Protein AF-A0A117E1W4-F1 (afdb_monomer_lite)

Radius of gyration: 36.47 Å; chains: 1; bounding box: 59×108×67 Å

InterPro domains:
  IPR001349 Cytochrome c oxidase, subunit VIa [PF02046] (25-67)
  IPR001349 Cytochrome c oxidase, subunit VIa [PF02046] (106-170)
  IPR018507 Cytochrome c oxidase, subunit VIa, conserved site [PS01329] (146-163)
  IPR036418 Cytochrome c oxidase, subunit VIa superfamily [G3DSA:4.10.95.10] (97-172)
  IPR036418 Cytochrome c oxidase, subunit VIa superfamily [SSF81411] (106-172)

Secondary structure (DSSP, 8-state):
--SHHHHHHHHHHHHHHTT--THHHHHHHHH---S--S-HHHHS-HHHHHHHHHHHHHHHHHHHHHHHHHHHHHHHHHTTTSTTT-SS---------TTSSSTTTTHHHHHHHHHHHHHHHHHHHHHHHHTSPPTTTS---TTSS--SS--SSTTSSS-TT--TTT----SSS--

Foldseek 3Di:
DPDPVVVVVVVVVVVVVVPDDCVVVVVVVVVPPPDPPDPPVRCPDPVNVVVVVVVVVVCVLVVVVVVVVVCCVVVVVVVVPPVPPPPPDDPDDDDDPPDPDDDPPVVVVVVVVVVVVVVVVVVVVVVVLVPDDQPVPDDDDQVPQDPPWFDPDDPSRADPPDDPSPDDDDPVPHD

Organism: Aspergillus niger (NCBI:txid5061)

Structure (mmCIF, N/CA/C/O backbone):
data_AF-A0A117E1W4-F1
#
_entry.id   AF-A0A117E1W4-F1
#
loop_
_atom_site.group_PDB
_atom_site.id
_atom_site.type_symbol
_atom_site.label_atom_id
_atom_site.label_alt_id
_atom_site.label_comp_id
_atom_site.label_asym_id
_atom_site.label_entity_id
_atom_site.label_seq_id
_atom_site.pdbx_PDB_ins_code
_atom_site.Cartn_x
_atom_site.Cartn_y
_atom_site.Cartn_z
_atom_site.occupancy
_atom_site.B_iso_or_equiv
_atom_site.auth_seq_id
_atom_site.auth_comp_id
_atom_site.auth_asym_id
_atom_site.auth_atom_id
_atom_site.pdbx_PDB_model_num
ATOM 1 N N . MET A 1 1 ? 32.384 -80.027 -19.047 1.00 54.53 1 MET A N 1
ATOM 2 C CA . MET A 1 1 ? 31.649 -79.083 -18.169 1.00 54.53 1 MET A CA 1
ATOM 3 C C . MET A 1 1 ? 31.829 -77.639 -18.659 1.00 54.53 1 MET A C 1
ATOM 5 O O . MET A 1 1 ? 32.665 -76.922 -18.131 1.00 54.53 1 MET A O 1
ATOM 9 N N . PHE A 1 2 ? 31.081 -77.203 -19.683 1.00 58.06 2 PHE A N 1
ATOM 10 C CA . PHE A 1 2 ? 31.192 -75.846 -20.260 1.00 58.06 2 PHE A CA 1
ATOM 11 C C . PHE A 1 2 ? 29.881 -75.049 -20.529 1.00 58.06 2 PHE A C 1
ATOM 13 O O . PHE A 1 2 ? 30.010 -73.880 -20.887 1.00 58.06 2 PHE A O 1
ATOM 20 N N . PRO A 1 3 ? 28.633 -75.535 -20.313 1.00 58.75 3 PRO A N 1
ATOM 21 C CA . PRO A 1 3 ? 27.447 -74.727 -20.649 1.00 58.75 3 PRO A CA 1
ATOM 22 C C . PRO A 1 3 ? 26.997 -73.734 -19.553 1.00 58.75 3 PRO A C 1
ATOM 24 O O . PRO A 1 3 ? 26.346 -72.739 -19.859 1.00 58.75 3 PRO A O 1
ATOM 27 N N . GLN A 1 4 ? 27.370 -73.929 -18.281 1.00 59.00 4 GLN A N 1
ATOM 28 C CA . GLN A 1 4 ? 26.869 -73.093 -17.170 1.00 59.00 4 GLN A CA 1
ATOM 29 C C . GLN A 1 4 ? 27.459 -71.673 -17.118 1.00 59.00 4 GLN A C 1
ATOM 31 O O . GLN A 1 4 ? 26.777 -70.727 -16.725 1.00 59.00 4 GLN A O 1
ATOM 36 N N . ARG A 1 5 ? 28.716 -71.487 -17.540 1.00 59.09 5 ARG A N 1
ATOM 37 C CA . ARG A 1 5 ? 29.399 -70.180 -17.462 1.00 59.09 5 ARG A CA 1
ATOM 38 C C . ARG A 1 5 ? 28.911 -69.179 -18.515 1.00 59.09 5 ARG A C 1
ATOM 40 O O . ARG A 1 5 ? 28.936 -67.976 -18.263 1.00 59.09 5 ARG A O 1
ATOM 47 N N . ASN A 1 6 ? 28.424 -69.662 -19.658 1.00 63.47 6 ASN A N 1
ATOM 48 C CA . ASN A 1 6 ? 27.876 -68.807 -20.715 1.00 63.47 6 ASN A CA 1
ATOM 49 C C . ASN A 1 6 ? 26.453 -68.338 -20.384 1.00 63.47 6 ASN A C 1
ATOM 51 O O . ASN A 1 6 ? 26.127 -67.175 -20.615 1.00 63.47 6 ASN A O 1
ATOM 55 N N . ALA A 1 7 ? 25.645 -69.198 -19.755 1.00 65.31 7 ALA A N 1
ATOM 56 C CA . ALA A 1 7 ? 24.294 -68.853 -19.318 1.00 65.31 7 ALA A CA 1
ATOM 57 C C . ALA A 1 7 ? 24.287 -67.757 -18.238 1.00 65.31 7 ALA A C 1
ATOM 59 O O . ALA A 1 7 ? 23.483 -66.832 -18.314 1.00 65.31 7 ALA A O 1
ATOM 60 N N . LEU A 1 8 ? 25.226 -67.801 -17.284 1.00 65.38 8 LEU A N 1
ATOM 61 C CA . LEU A 1 8 ? 25.330 -66.788 -16.226 1.00 65.38 8 LEU A CA 1
ATOM 62 C C . LEU A 1 8 ? 25.726 -65.404 -16.774 1.00 65.38 8 LEU A C 1
ATOM 64 O O . LEU A 1 8 ? 25.224 -64.379 -16.324 1.00 65.38 8 LEU A O 1
ATOM 68 N N . ARG A 1 9 ? 26.606 -65.359 -17.782 1.00 62.41 9 ARG A N 1
ATOM 69 C CA . ARG A 1 9 ? 27.003 -64.102 -18.441 1.00 62.41 9 ARG A CA 1
ATOM 70 C C . ARG A 1 9 ? 25.880 -63.527 -19.306 1.00 62.41 9 ARG A C 1
ATOM 72 O O . ARG A 1 9 ? 25.745 -62.308 -19.394 1.00 62.41 9 ARG A O 1
ATOM 79 N N . LEU A 1 10 ? 25.066 -64.388 -19.918 1.00 67.94 10 LEU A N 1
ATOM 80 C CA . LEU A 1 10 ? 23.885 -63.975 -20.676 1.00 67.94 10 LEU A CA 1
ATOM 81 C C . LEU A 1 10 ? 22.777 -63.457 -19.745 1.00 67.94 10 LEU A C 1
ATOM 83 O O . LEU A 1 10 ? 22.197 -62.408 -20.018 1.00 67.94 10 LEU A O 1
ATOM 87 N N . SER A 1 11 ? 22.541 -64.122 -18.609 1.00 62.66 11 SER A N 1
ATOM 88 C CA . SER A 1 11 ? 21.542 -63.692 -17.624 1.00 62.66 11 SER A CA 1
ATOM 89 C C . SER A 1 11 ? 21.943 -62.404 -16.902 1.00 62.66 11 SER A C 1
ATOM 91 O O . SER A 1 11 ? 21.090 -61.550 -16.674 1.00 62.66 11 SER A O 1
ATOM 93 N N . GLN A 1 12 ? 23.234 -62.195 -16.623 1.00 63.44 12 GLN A N 1
ATOM 94 C CA . GLN A 1 12 ? 23.739 -60.932 -16.071 1.00 63.44 12 GLN A CA 1
ATOM 95 C C . GLN A 1 12 ? 23.547 -59.752 -17.039 1.00 63.44 12 GLN A C 1
ATOM 97 O O . GLN A 1 12 ? 23.146 -58.673 -16.605 1.00 63.44 12 GLN A O 1
ATOM 102 N N . ARG A 1 13 ? 23.753 -59.956 -18.349 1.00 59.62 13 ARG A N 1
ATOM 103 C CA . ARG A 1 13 ? 23.505 -58.925 -19.376 1.00 59.62 13 ARG A CA 1
ATOM 104 C C . ARG A 1 13 ? 22.014 -58.631 -19.562 1.00 59.62 13 ARG A C 1
ATOM 106 O O . ARG A 1 13 ? 21.637 -57.464 -19.636 1.00 59.62 13 ARG A O 1
ATOM 113 N N . ALA A 1 14 ? 21.165 -59.660 -19.555 1.00 62.44 14 ALA A N 1
ATOM 114 C CA . ALA A 1 14 ? 19.712 -59.492 -19.606 1.00 62.44 14 ALA A CA 1
ATOM 115 C C . ALA A 1 14 ? 19.170 -58.768 -18.355 1.00 62.44 14 ALA A C 1
ATOM 117 O O . ALA A 1 14 ? 18.331 -57.875 -18.455 1.00 62.44 14 ALA A O 1
ATOM 118 N N . ALA A 1 15 ? 19.711 -59.072 -17.171 1.00 59.22 15 ALA A N 1
ATOM 119 C CA . ALA A 1 15 ? 19.335 -58.413 -15.920 1.00 59.22 15 ALA A CA 1
ATOM 120 C C . ALA A 1 15 ? 19.830 -56.955 -15.818 1.00 59.22 15 ALA A C 1
ATOM 122 O O . ALA A 1 15 ? 19.200 -56.144 -15.136 1.00 59.22 15 ALA A O 1
ATOM 123 N N . GLN A 1 16 ? 20.930 -56.597 -16.490 1.00 58.56 16 GLN A N 1
ATOM 124 C CA . GLN A 1 16 ? 21.389 -55.205 -16.603 1.00 58.56 16 GLN A CA 1
ATOM 125 C C . GLN A 1 16 ? 20.496 -54.364 -17.525 1.00 58.56 16 GLN A C 1
ATOM 127 O O . GLN A 1 16 ? 20.285 -53.188 -17.236 1.00 58.56 16 GLN A O 1
ATOM 132 N N . GLN A 1 17 ? 19.914 -54.954 -18.575 1.00 56.16 17 GLN A N 1
ATOM 133 C CA . GLN A 1 17 ? 18.973 -54.250 -19.457 1.00 56.16 17 GLN A CA 1
ATOM 134 C C . GLN A 1 17 ? 17.648 -53.906 -18.758 1.00 56.16 17 GLN A C 1
ATOM 136 O O . GLN A 1 17 ? 17.084 -52.849 -19.018 1.00 56.16 17 GLN A O 1
ATOM 141 N N . LEU A 1 18 ? 17.194 -54.729 -17.808 1.00 56.72 18 LEU A N 1
ATOM 142 C CA . LEU A 1 18 ? 15.959 -54.484 -17.048 1.00 56.72 18 LEU A CA 1
ATOM 143 C C . LEU A 1 18 ? 16.118 -53.474 -15.896 1.00 56.72 18 LEU A C 1
ATOM 145 O O . LEU A 1 18 ? 15.122 -52.992 -15.364 1.00 56.72 18 LEU A O 1
ATOM 149 N N . ARG A 1 19 ? 17.354 -53.128 -15.503 1.00 52.94 19 ARG A N 1
ATOM 150 C CA . ARG A 1 19 ? 17.638 -52.144 -14.436 1.00 52.94 19 ARG A CA 1
ATOM 151 C C . ARG A 1 19 ? 17.924 -50.728 -14.939 1.00 52.94 19 ARG A C 1
ATOM 153 O O . ARG A 1 19 ? 18.057 -49.813 -14.127 1.00 52.94 19 ARG A O 1
ATOM 160 N N . ALA A 1 20 ? 18.001 -50.515 -16.249 1.00 52.03 20 ALA A N 1
ATOM 161 C CA . ALA A 1 20 ? 18.178 -49.186 -16.815 1.00 52.03 20 ALA A CA 1
ATOM 162 C C . ALA A 1 20 ? 16.809 -48.532 -17.047 1.00 52.03 20 ALA A C 1
ATOM 164 O O . ALA A 1 20 ? 16.216 -48.668 -18.112 1.00 52.03 20 ALA A O 1
ATOM 165 N N . ALA A 1 21 ? 16.302 -47.808 -16.047 1.00 52.97 21 ALA A N 1
ATOM 166 C CA . ALA A 1 21 ? 15.160 -46.921 -16.234 1.00 52.97 21 ALA A CA 1
ATOM 167 C C . ALA A 1 21 ? 15.461 -45.937 -17.389 1.00 52.97 21 ALA A C 1
ATOM 169 O O . ALA A 1 21 ? 16.368 -45.107 -17.253 1.00 52.97 21 ALA A O 1
ATOM 170 N N . PRO A 1 22 ? 14.714 -45.959 -18.512 1.00 57.81 22 PRO A N 1
ATOM 171 C CA . PRO A 1 22 ? 14.969 -45.055 -19.638 1.00 57.81 22 PRO A CA 1
ATOM 172 C C . PRO A 1 22 ? 14.658 -43.586 -19.295 1.00 57.81 22 PRO A C 1
ATOM 174 O O . PRO A 1 22 ? 14.979 -42.678 -20.057 1.00 57.81 22 PRO A O 1
ATOM 177 N N . VAL A 1 23 ? 14.068 -43.332 -18.124 1.00 55.19 23 VAL A N 1
ATOM 178 C CA . VAL A 1 23 ? 13.611 -42.013 -17.668 1.00 55.19 23 VAL A CA 1
ATOM 179 C C . VAL A 1 23 ? 14.770 -41.082 -17.289 1.00 55.19 23 VAL A C 1
ATOM 181 O O . VAL A 1 23 ? 14.652 -39.865 -17.415 1.00 55.19 23 VAL A O 1
ATOM 184 N N . ARG A 1 24 ? 15.933 -41.616 -16.887 1.00 50.44 24 ARG A N 1
ATOM 185 C CA . ARG A 1 24 ? 17.081 -40.763 -16.528 1.00 50.44 24 ARG A CA 1
ATOM 186 C C . ARG A 1 24 ? 17.806 -40.201 -17.753 1.00 50.44 24 ARG A C 1
ATOM 188 O O . ARG A 1 24 ? 18.360 -39.111 -17.675 1.00 50.44 24 ARG A O 1
ATOM 195 N N . SER A 1 25 ? 17.776 -40.895 -18.894 1.00 55.47 25 SER A N 1
ATOM 196 C CA . SER A 1 25 ? 18.485 -40.448 -20.103 1.00 55.47 25 SER A CA 1
ATOM 197 C C . SER A 1 25 ? 17.748 -39.329 -20.848 1.00 55.47 25 SER A C 1
ATOM 199 O O . SER A 1 25 ? 18.387 -38.457 -21.438 1.00 55.47 25 SER A O 1
ATOM 201 N N . THR A 1 26 ? 16.413 -39.304 -20.788 1.00 56.59 26 THR A N 1
ATOM 202 C CA . THR A 1 26 ? 15.587 -38.281 -21.445 1.00 56.59 26 THR A CA 1
ATOM 203 C C . THR A 1 26 ? 15.615 -36.944 -20.710 1.00 56.59 26 THR A C 1
ATOM 205 O O . THR A 1 26 ? 15.640 -35.906 -21.367 1.00 56.59 26 THR A O 1
ATOM 208 N N . VAL A 1 27 ? 15.674 -36.940 -19.374 1.00 58.94 27 VAL A N 1
ATOM 209 C CA . VAL A 1 27 ? 15.782 -35.704 -18.574 1.00 58.94 27 VAL A CA 1
ATOM 210 C C . VAL A 1 27 ? 17.206 -35.139 -18.605 1.00 58.94 27 VAL A C 1
ATOM 212 O O . VAL A 1 27 ? 17.372 -33.943 -18.836 1.00 58.94 27 VAL A O 1
ATOM 215 N N . GLN A 1 28 ? 18.239 -35.988 -18.507 1.00 55.00 28 GLN A N 1
ATOM 216 C CA . GLN A 1 28 ? 19.642 -35.557 -18.620 1.00 55.00 28 GLN A CA 1
ATOM 217 C C . GLN A 1 28 ? 19.937 -34.900 -19.983 1.00 55.00 28 GLN A C 1
ATOM 219 O O . GLN A 1 28 ? 20.752 -33.987 -20.064 1.00 55.00 28 GLN A O 1
ATOM 224 N N . ARG A 1 29 ? 19.255 -35.325 -21.060 1.00 55.53 29 ARG A N 1
ATOM 225 C CA . ARG A 1 29 ? 19.410 -34.741 -22.404 1.00 55.53 29 ARG A CA 1
ATOM 226 C C . ARG A 1 29 ? 18.725 -33.377 -22.561 1.00 55.53 29 ARG A C 1
ATOM 228 O O . ARG A 1 29 ? 19.191 -32.578 -23.362 1.00 55.53 29 ARG A O 1
ATOM 235 N N . ARG A 1 30 ? 17.654 -33.090 -21.807 1.00 54.56 30 ARG A N 1
ATOM 236 C CA . ARG A 1 30 ? 16.951 -31.789 -21.867 1.00 54.56 30 ARG A CA 1
ATOM 237 C C . ARG A 1 30 ? 17.679 -30.675 -21.122 1.00 54.56 30 ARG A C 1
ATOM 239 O O . ARG A 1 30 ? 17.526 -29.520 -21.487 1.00 54.56 30 ARG A O 1
ATOM 246 N N . LEU A 1 31 ? 18.444 -31.021 -20.089 1.00 56.28 31 LEU A N 1
ATOM 247 C CA . LEU A 1 31 ? 19.115 -30.043 -19.228 1.00 56.28 31 LEU A CA 1
ATOM 248 C C . LEU A 1 31 ? 20.574 -29.774 -19.624 1.00 56.28 31 LEU A C 1
ATOM 250 O O . LEU A 1 31 ? 21.199 -28.893 -19.051 1.00 56.28 31 LEU A O 1
ATOM 254 N N . ASN A 1 32 ? 21.112 -30.507 -20.605 1.00 52.69 32 ASN A N 1
ATOM 255 C CA . ASN A 1 32 ? 22.506 -30.404 -21.043 1.00 52.69 32 ASN A CA 1
ATOM 256 C C . ASN A 1 32 ? 22.628 -29.741 -22.429 1.00 52.69 32 ASN A C 1
ATOM 258 O O . ASN A 1 32 ? 23.381 -30.197 -23.288 1.00 52.69 32 ASN A O 1
ATOM 262 N N . SER A 1 33 ? 21.829 -28.699 -22.682 1.00 53.44 33 SER A N 1
ATOM 263 C CA . SER A 1 33 ? 21.918 -27.869 -23.890 1.00 53.44 33 SER A CA 1
ATOM 264 C C . SER A 1 33 ? 22.670 -26.573 -23.591 1.00 53.44 33 SER A C 1
ATOM 266 O O . SER A 1 33 ? 22.136 -25.473 -23.716 1.00 53.44 33 SER A O 1
ATOM 268 N N . SER A 1 34 ? 23.911 -26.713 -23.152 1.00 58.34 34 SER A N 1
ATOM 269 C CA . SER A 1 34 ? 24.852 -25.608 -22.990 1.00 58.34 34 SER A CA 1
ATOM 270 C C . SER A 1 34 ? 26.218 -26.080 -23.464 1.00 58.34 34 SER A C 1
ATOM 272 O O . SER A 1 34 ? 27.110 -26.307 -22.662 1.00 58.34 34 SER A O 1
ATOM 274 N N . ASP A 1 35 ? 26.314 -26.360 -24.761 1.00 50.56 35 ASP A N 1
ATOM 275 C CA . ASP A 1 35 ? 27.492 -26.053 -25.571 1.00 50.56 35 ASP A CA 1
ATOM 276 C C . ASP A 1 35 ? 27.222 -26.466 -27.018 1.00 50.56 35 ASP A C 1
ATOM 278 O O . ASP A 1 35 ? 26.790 -27.583 -27.323 1.00 50.56 35 ASP A O 1
ATOM 282 N N . SER A 1 36 ? 27.445 -25.526 -27.921 1.00 58.84 36 SER A N 1
ATOM 283 C CA . SER A 1 36 ? 27.294 -25.646 -29.363 1.00 58.84 36 SER A CA 1
ATOM 284 C C . SER A 1 36 ? 28.284 -26.663 -29.942 1.00 58.84 36 SER A C 1
ATOM 286 O O . SER A 1 36 ? 29.322 -26.317 -30.489 1.00 58.84 36 SER A O 1
ATOM 288 N N . LYS A 1 37 ? 27.922 -27.949 -29.912 1.00 57.47 37 LYS A N 1
ATOM 289 C CA . LYS A 1 37 ? 28.480 -28.969 -30.823 1.00 57.47 37 LYS A CA 1
ATOM 290 C C . LYS A 1 37 ? 27.711 -29.061 -32.144 1.00 57.47 37 LYS A C 1
ATOM 292 O O . LYS A 1 37 ? 27.738 -30.093 -32.811 1.00 57.47 37 LYS A O 1
ATOM 297 N N . LEU A 1 38 ? 26.977 -28.011 -32.502 1.00 63.59 38 LEU A N 1
ATOM 298 C CA . LEU A 1 38 ? 26.332 -27.933 -33.803 1.00 63.59 38 LEU A CA 1
ATOM 299 C C . LEU A 1 38 ? 27.370 -27.440 -34.822 1.00 63.59 38 LEU A C 1
ATOM 301 O O . LEU A 1 38 ? 28.101 -26.498 -34.518 1.00 63.59 38 LEU A O 1
ATOM 305 N N . PRO A 1 39 ? 27.473 -28.073 -36.003 1.00 69.88 39 PRO A N 1
ATOM 306 C CA . PRO A 1 39 ? 28.334 -27.594 -37.083 1.00 69.88 39 PRO A CA 1
ATOM 307 C C . PRO A 1 39 ? 28.082 -26.107 -37.379 1.00 69.88 39 PRO A C 1
ATOM 309 O O . PRO A 1 39 ? 26.950 -25.653 -37.227 1.00 69.88 39 PRO A O 1
ATOM 312 N N . SER A 1 40 ? 29.088 -25.357 -37.842 1.00 62.72 40 SER A N 1
ATOM 313 C CA . SER A 1 40 ? 28.973 -23.903 -38.090 1.00 62.72 40 SER A CA 1
ATOM 314 C C . SER A 1 40 ? 27.763 -23.527 -38.954 1.00 62.72 40 SER A C 1
ATOM 316 O O . SER A 1 40 ? 27.046 -22.586 -38.643 1.00 62.72 40 SER A O 1
ATOM 318 N N . TRP A 1 41 ? 27.444 -24.337 -39.964 1.00 64.69 41 TRP A N 1
ATOM 319 C CA . TRP A 1 41 ? 26.271 -24.141 -40.822 1.00 64.69 41 TRP A CA 1
ATOM 320 C C . TRP A 1 41 ? 24.922 -24.323 -40.102 1.00 64.69 41 TRP A C 1
ATOM 322 O O . TRP A 1 41 ? 23.916 -23.791 -40.552 1.00 64.69 41 TRP A O 1
ATOM 332 N N . ALA A 1 42 ? 24.881 -25.074 -38.997 1.00 64.38 42 ALA A N 1
ATOM 333 C CA . ALA A 1 42 ? 23.691 -25.278 -38.171 1.00 64.38 42 ALA A CA 1
ATOM 334 C C . ALA A 1 42 ? 23.596 -24.256 -37.019 1.00 64.38 42 ALA A C 1
ATOM 336 O O . ALA A 1 42 ? 22.505 -24.001 -36.500 1.00 64.38 42 ALA A O 1
ATOM 337 N N . ALA A 1 43 ? 24.728 -23.667 -36.627 1.00 63.09 43 ALA A N 1
ATOM 338 C CA . ALA A 1 43 ? 24.794 -22.535 -35.710 1.00 63.09 43 ALA A CA 1
ATOM 339 C C . ALA A 1 43 ? 24.425 -21.213 -36.415 1.00 63.09 43 ALA A C 1
ATOM 341 O O . ALA A 1 43 ? 23.668 -20.424 -35.854 1.00 63.09 43 ALA A O 1
ATOM 342 N N . ASP A 1 44 ? 24.820 -21.033 -37.678 1.00 66.12 44 ASP A N 1
ATOM 343 C CA . ASP A 1 44 ? 24.656 -19.783 -38.435 1.00 66.12 44 ASP A CA 1
ATOM 344 C C . ASP A 1 44 ? 23.389 -19.749 -39.310 1.00 66.12 44 ASP A C 1
ATOM 346 O O . ASP A 1 44 ? 23.412 -19.335 -40.470 1.00 66.12 44 ASP A O 1
ATOM 350 N N . ASN A 1 45 ? 22.256 -20.160 -38.738 1.00 81.00 45 ASN A N 1
ATOM 351 C CA . ASN A 1 45 ? 20.947 -20.138 -39.397 1.00 81.00 45 ASN A CA 1
ATOM 352 C C . ASN A 1 45 ? 20.227 -18.788 -39.236 1.00 81.00 45 ASN A C 1
ATOM 354 O O . ASN A 1 45 ? 20.440 -18.072 -38.257 1.00 81.00 45 ASN A O 1
ATOM 358 N N . ALA A 1 46 ? 19.302 -18.477 -40.154 1.00 84.19 46 ALA A N 1
ATOM 359 C CA . ALA A 1 46 ? 18.507 -17.241 -40.133 1.00 84.19 46 ALA A CA 1
ATOM 360 C C . ALA A 1 46 ? 17.840 -16.973 -38.768 1.00 84.19 46 ALA A C 1
ATOM 362 O O . ALA A 1 46 ? 17.944 -15.873 -38.237 1.00 84.19 46 ALA A O 1
ATOM 363 N N . PHE A 1 47 ? 17.278 -18.009 -38.138 1.00 85.00 47 PHE A N 1
ATOM 364 C CA . PHE A 1 47 ? 16.664 -17.913 -36.810 1.00 85.00 47 PHE A CA 1
ATOM 365 C C . PHE A 1 47 ? 17.638 -17.468 -35.704 1.00 85.00 47 PHE A C 1
ATOM 367 O O . PHE A 1 47 ? 17.278 -16.676 -34.833 1.00 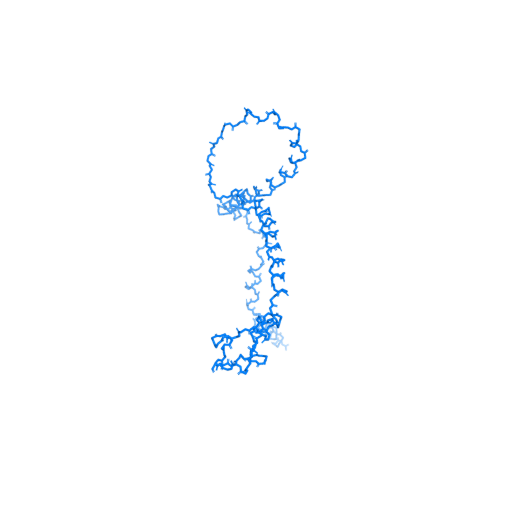85.00 47 PHE A O 1
ATOM 374 N N . ASN A 1 48 ? 18.882 -17.959 -35.723 1.00 80.88 48 ASN A N 1
ATOM 375 C CA . ASN A 1 48 ? 19.876 -17.593 -34.712 1.00 80.88 48 ASN A CA 1
ATOM 376 C C . ASN A 1 48 ? 20.364 -16.153 -34.916 1.00 80.88 48 ASN A C 1
ATOM 378 O O . ASN A 1 48 ? 20.505 -15.424 -33.938 1.00 80.88 48 ASN A O 1
ATOM 382 N N . ARG A 1 49 ? 20.490 -15.708 -36.173 1.00 83.69 49 ARG A N 1
ATOM 383 C CA . ARG A 1 49 ? 20.806 -14.311 -36.515 1.00 83.69 49 ARG A CA 1
ATOM 384 C C . ARG A 1 49 ? 19.696 -13.350 -36.100 1.00 83.69 49 ARG A C 1
ATOM 386 O O . ARG A 1 49 ? 19.976 -12.297 -35.538 1.00 83.69 49 ARG A O 1
ATOM 393 N N . GLU A 1 50 ? 18.436 -13.724 -36.308 1.00 84.75 50 GLU A N 1
ATOM 394 C CA . GLU A 1 50 ? 17.288 -12.951 -35.823 1.00 84.75 50 GLU A CA 1
ATOM 395 C C . GLU A 1 50 ? 17.272 -12.871 -34.296 1.00 84.75 50 GLU A C 1
ATOM 397 O O . GLU A 1 50 ? 17.036 -11.806 -33.734 1.00 84.75 50 GLU A O 1
ATOM 402 N N . ARG A 1 51 ? 17.585 -13.967 -33.595 1.00 87.25 51 ARG A N 1
ATOM 403 C CA . ARG A 1 51 ? 17.687 -13.968 -32.130 1.00 87.25 51 ARG A CA 1
ATOM 404 C C . ARG A 1 51 ? 18.808 -13.077 -31.617 1.00 87.25 51 ARG A C 1
ATOM 406 O O . ARG A 1 51 ? 18.612 -12.397 -30.614 1.00 87.25 51 ARG A O 1
ATOM 413 N N . GL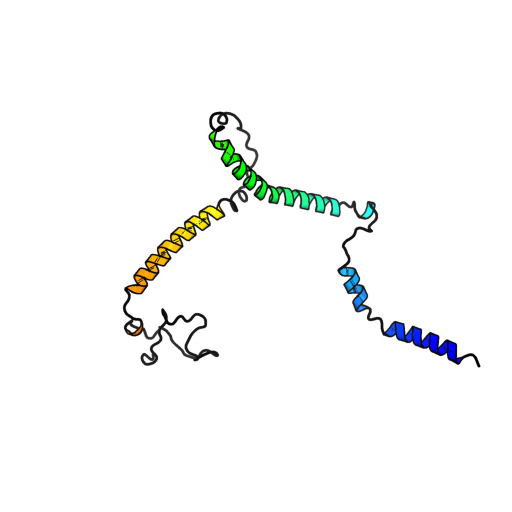U A 1 52 ? 19.964 -13.078 -32.266 1.00 80.69 52 GLU A N 1
ATOM 414 C CA . GLU A 1 52 ? 21.058 -12.160 -31.943 1.00 80.69 52 GLU A CA 1
ATOM 415 C C . GLU A 1 52 ? 20.663 -10.713 -32.229 1.00 80.69 52 GLU A C 1
ATOM 417 O O . GLU A 1 52 ? 20.838 -9.866 -31.359 1.00 80.69 52 GLU A O 1
ATOM 422 N N . ALA A 1 53 ? 20.022 -10.433 -33.365 1.00 84.19 53 ALA A N 1
ATOM 423 C CA . ALA A 1 53 ? 19.501 -9.106 -33.682 1.00 84.19 53 ALA A CA 1
ATOM 424 C C . ALA A 1 53 ? 18.450 -8.635 -32.662 1.00 84.19 53 ALA A C 1
ATOM 426 O O . ALA A 1 53 ? 18.508 -7.494 -32.216 1.00 84.19 53 ALA A O 1
ATOM 427 N N . VAL A 1 54 ? 17.542 -9.509 -32.214 1.00 84.12 54 VAL A N 1
ATOM 428 C CA . VAL A 1 54 ? 16.562 -9.210 -31.156 1.00 84.12 54 VAL A CA 1
ATOM 429 C C . VAL A 1 54 ? 17.249 -8.990 -29.813 1.00 84.12 54 VAL A C 1
ATOM 431 O O . VAL A 1 54 ? 16.856 -8.088 -29.083 1.00 84.12 54 VAL A O 1
ATOM 434 N N . LYS A 1 55 ? 18.294 -9.754 -29.478 1.00 83.62 55 LYS A N 1
ATOM 435 C CA . LYS A 1 55 ? 19.088 -9.528 -28.261 1.00 83.62 55 LYS A CA 1
ATOM 436 C C . LYS A 1 55 ? 19.845 -8.204 -28.316 1.00 83.62 55 LYS A C 1
ATOM 438 O O . LYS A 1 55 ? 19.837 -7.484 -27.327 1.00 83.62 55 LYS A O 1
ATOM 443 N N . HIS A 1 56 ? 20.455 -7.862 -29.449 1.00 76.75 56 HIS A N 1
ATOM 444 C CA . HIS A 1 56 ? 21.131 -6.582 -29.652 1.00 76.75 56 HIS A CA 1
ATOM 445 C C . HIS A 1 56 ? 20.145 -5.414 -29.637 1.00 76.75 56 HIS A C 1
ATOM 447 O O . HIS A 1 56 ? 20.421 -4.400 -29.005 1.00 76.75 56 HIS A O 1
ATOM 453 N N . HIS A 1 57 ? 18.974 -5.568 -30.257 1.00 79.94 57 HIS A N 1
ATOM 454 C CA . HIS A 1 57 ? 17.907 -4.574 -30.213 1.00 79.94 57 HIS A CA 1
ATOM 455 C C . HIS A 1 57 ? 17.379 -4.402 -28.787 1.00 79.94 57 HIS A C 1
ATOM 457 O O . HIS A 1 57 ? 17.341 -3.284 -28.294 1.00 79.94 57 HIS A O 1
ATOM 463 N N . ALA A 1 58 ? 17.082 -5.496 -28.080 1.00 78.81 58 ALA A N 1
ATOM 464 C CA . ALA A 1 58 ? 16.650 -5.465 -26.686 1.00 78.81 58 ALA A CA 1
ATOM 465 C C . ALA A 1 58 ? 17.709 -4.837 -25.774 1.00 78.81 58 ALA A C 1
ATOM 467 O O . ALA A 1 58 ? 17.355 -4.024 -24.929 1.00 78.81 58 ALA A O 1
ATOM 468 N N . ALA A 1 59 ? 18.992 -5.152 -25.977 1.00 72.62 59 ALA A N 1
ATOM 469 C CA . ALA A 1 59 ? 20.104 -4.551 -25.247 1.00 72.62 59 ALA A CA 1
ATOM 470 C C . ALA A 1 59 ? 20.281 -3.061 -25.570 1.00 72.62 59 ALA A C 1
ATOM 472 O O . ALA A 1 59 ? 20.601 -2.299 -24.669 1.00 72.62 59 ALA A O 1
ATOM 473 N N . ALA A 1 60 ? 20.033 -2.618 -26.805 1.00 69.88 60 ALA A N 1
ATOM 474 C CA . ALA A 1 60 ? 20.030 -1.199 -27.164 1.00 69.88 60 ALA A CA 1
ATOM 475 C C . ALA A 1 60 ? 18.822 -0.461 -26.556 1.00 69.88 60 ALA A C 1
ATOM 477 O O . ALA A 1 60 ? 18.972 0.635 -26.018 1.00 69.88 60 ALA A O 1
ATOM 478 N N . THR A 1 61 ? 17.637 -1.082 -26.557 1.00 65.44 61 THR A N 1
ATOM 479 C CA . THR A 1 61 ? 16.425 -0.550 -25.914 1.00 65.44 61 THR A CA 1
ATOM 480 C C . THR A 1 61 ? 16.572 -0.495 -24.390 1.00 65.44 61 THR A C 1
ATOM 482 O O . THR A 1 61 ? 16.138 0.471 -23.766 1.00 65.44 61 THR A O 1
ATOM 485 N N . SER A 1 62 ? 17.204 -1.499 -23.774 1.00 63.59 62 SER A N 1
ATOM 486 C CA . SER A 1 62 ? 17.431 -1.551 -22.326 1.00 63.59 62 SER A CA 1
ATOM 487 C C . SER A 1 62 ? 18.673 -0.777 -21.879 1.00 63.59 62 SER A C 1
ATOM 489 O O . SER A 1 62 ? 18.699 -0.268 -20.767 1.00 63.59 62 SER A O 1
ATOM 491 N N . GLY A 1 63 ? 19.711 -0.682 -22.710 1.00 57.12 63 GLY A N 1
ATOM 492 C CA . GLY A 1 63 ? 20.977 0.006 -22.422 1.00 57.12 63 GLY A CA 1
ATOM 493 C C . GLY A 1 63 ? 20.819 1.522 -22.385 1.00 57.12 63 GLY A C 1
ATOM 494 O O . GLY A 1 63 ? 21.383 2.175 -21.508 1.00 57.12 63 GLY A O 1
ATOM 495 N N . ALA A 1 64 ? 19.906 2.059 -23.202 1.00 57.31 64 ALA A N 1
ATOM 496 C CA . ALA A 1 64 ? 19.458 3.447 -23.115 1.00 57.31 64 ALA A CA 1
ATOM 497 C C . ALA A 1 64 ? 19.001 3.854 -21.694 1.00 57.31 64 ALA A C 1
ATOM 499 O O . ALA A 1 64 ? 19.094 5.024 -21.337 1.00 57.31 64 ALA A O 1
ATOM 500 N N . TYR A 1 65 ? 18.568 2.912 -20.841 1.00 51.12 65 TYR A N 1
ATOM 501 C CA . TYR A 1 65 ? 18.203 3.206 -19.448 1.00 51.12 65 TYR A CA 1
ATOM 502 C C . TYR A 1 65 ? 19.398 3.433 -18.512 1.00 51.12 65 TYR A C 1
ATOM 504 O O . TYR A 1 65 ? 19.284 4.229 -17.579 1.00 51.12 65 TYR A O 1
ATOM 512 N N . LEU A 1 66 ? 20.514 2.723 -18.702 1.00 53.16 66 LEU A N 1
ATOM 513 C CA . LEU A 1 66 ? 21.678 2.796 -17.809 1.00 53.16 66 LEU A CA 1
ATOM 514 C C . LEU A 1 66 ? 22.715 3.808 -18.308 1.00 53.16 66 LEU A C 1
ATOM 516 O O . LEU A 1 66 ? 23.277 4.545 -17.496 1.00 53.16 66 LEU A O 1
ATOM 520 N N . ASP A 1 67 ? 22.891 3.921 -19.625 1.00 56.72 67 ASP A N 1
ATOM 521 C CA . ASP A 1 67 ? 23.842 4.859 -20.230 1.00 56.72 67 ASP A CA 1
ATOM 522 C C . ASP A 1 67 ? 23.404 6.315 -20.038 1.00 56.72 67 ASP A C 1
ATOM 524 O O . ASP A 1 67 ? 24.230 7.188 -19.755 1.00 56.72 67 ASP A O 1
ATOM 528 N N . GLN A 1 68 ? 22.093 6.588 -20.079 1.00 53.69 68 GLN A N 1
ATOM 529 C CA . GLN A 1 68 ? 21.571 7.907 -19.726 1.00 53.69 68 GLN A CA 1
ATOM 530 C C . GLN A 1 68 ? 21.817 8.197 -18.233 1.00 53.69 68 GLN A C 1
ATOM 532 O O . GLN A 1 68 ? 22.271 9.283 -17.888 1.00 53.69 68 GLN A O 1
ATOM 537 N N . LEU A 1 69 ? 21.607 7.226 -17.336 1.00 49.59 69 LEU A N 1
ATOM 538 C CA . LEU A 1 69 ? 21.785 7.411 -15.889 1.00 49.59 69 LEU A CA 1
ATOM 539 C C . LEU A 1 69 ? 23.248 7.727 -15.525 1.00 49.59 69 LEU A C 1
ATOM 541 O O . LEU A 1 69 ? 23.498 8.658 -14.760 1.00 49.59 69 LEU A O 1
ATOM 545 N N . MET A 1 70 ? 24.212 7.035 -16.141 1.00 53.59 70 MET A N 1
ATOM 546 C CA . MET A 1 70 ? 25.641 7.330 -15.973 1.00 53.59 70 MET A CA 1
ATOM 547 C C . MET A 1 70 ? 26.032 8.658 -16.628 1.00 53.59 70 MET A C 1
ATOM 549 O O . MET A 1 70 ? 26.762 9.450 -16.032 1.00 53.59 70 MET A O 1
ATOM 553 N N . SER A 1 71 ? 25.499 8.970 -17.815 1.00 56.19 71 SER A N 1
ATOM 554 C CA . SER A 1 71 ? 25.785 10.239 -18.482 1.00 56.19 71 SER A CA 1
ATOM 555 C C . SER A 1 71 ? 25.332 11.447 -17.661 1.00 56.19 71 SER A C 1
ATOM 557 O O . SER A 1 71 ? 26.036 12.448 -17.697 1.00 56.19 71 SER A O 1
ATOM 559 N N . TRP A 1 72 ? 24.204 11.401 -16.952 1.00 49.47 72 TRP A N 1
ATOM 560 C CA . TRP A 1 72 ? 23.753 12.515 -16.105 1.00 49.47 72 TRP A CA 1
ATOM 561 C C . TRP A 1 72 ? 24.541 12.615 -14.795 1.00 49.47 72 TRP A C 1
ATOM 563 O O . TRP A 1 72 ? 24.813 13.725 -14.344 1.00 49.47 72 TRP A O 1
ATOM 573 N N . PHE A 1 73 ? 24.985 11.489 -14.231 1.00 54.34 73 PHE A N 1
ATOM 574 C CA . PHE A 1 73 ? 25.829 11.480 -13.033 1.00 54.34 73 PHE A CA 1
ATOM 575 C C . PHE A 1 73 ? 27.225 12.071 -13.308 1.00 54.34 73 PHE A C 1
ATOM 577 O O 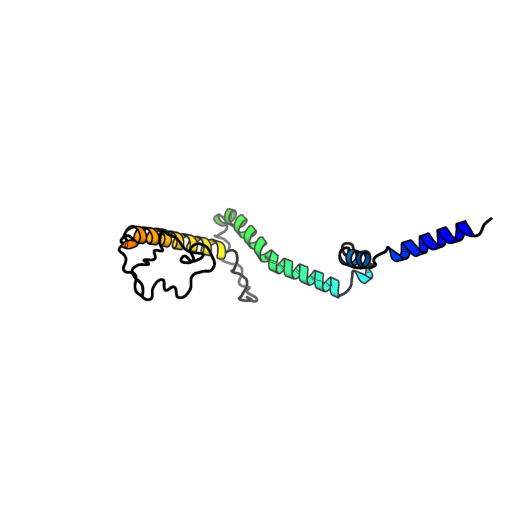. PHE A 1 73 ? 27.713 12.890 -12.535 1.00 54.34 73 PHE A O 1
ATOM 584 N N . PHE A 1 74 ? 27.834 11.746 -14.456 1.00 51.78 74 PHE A N 1
ATOM 585 C CA . PHE A 1 74 ? 29.117 12.327 -14.875 1.00 51.78 74 PHE A CA 1
ATOM 586 C C . PHE A 1 74 ? 28.980 13.739 -15.470 1.00 51.78 74 PHE A C 1
ATOM 588 O O . PHE A 1 74 ? 29.838 14.588 -15.232 1.00 51.78 74 PHE A O 1
ATOM 595 N N . LYS A 1 75 ? 27.888 14.048 -16.189 1.00 48.25 75 LYS A N 1
ATOM 596 C CA . LYS A 1 75 ? 27.624 15.415 -16.674 1.00 48.25 75 LYS A CA 1
ATOM 597 C C . LYS A 1 75 ? 27.285 16.371 -15.53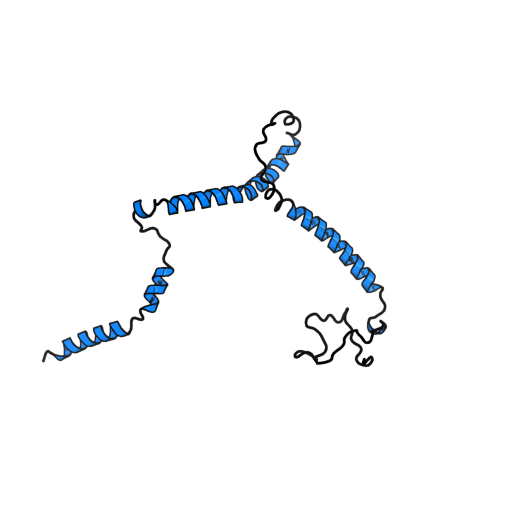3 1.00 48.25 75 LYS A C 1
ATOM 599 O O . LYS A 1 75 ? 27.688 17.516 -15.622 1.00 48.25 75 LYS A O 1
ATOM 604 N N . GLY A 1 76 ? 26.667 15.937 -14.433 1.00 48.50 76 GLY A N 1
ATOM 605 C CA . GLY A 1 76 ? 26.399 16.794 -13.266 1.00 48.50 76 GLY A CA 1
ATOM 606 C C . GLY A 1 76 ? 27.645 17.466 -12.667 1.00 48.50 76 GLY A C 1
ATOM 607 O O . GLY A 1 76 ? 27.544 18.571 -12.145 1.00 48.50 76 GLY A O 1
ATOM 608 N N . VAL A 1 77 ? 28.829 16.861 -12.821 1.00 53.31 77 VAL A N 1
ATOM 609 C CA . VAL A 1 77 ? 30.113 17.433 -12.370 1.00 53.31 77 VAL A CA 1
ATOM 610 C C . VAL A 1 77 ? 30.719 18.411 -13.395 1.00 53.31 77 VAL A C 1
ATOM 612 O O . VAL A 1 77 ? 31.436 19.330 -13.015 1.00 53.31 77 VAL A O 1
ATOM 615 N N . VAL A 1 78 ? 30.398 18.274 -14.686 1.00 48.88 78 VAL A N 1
ATOM 616 C CA . VAL A 1 78 ? 30.940 19.113 -15.784 1.00 48.88 78 VAL A CA 1
ATOM 617 C C . VAL A 1 78 ? 29.951 20.207 -16.230 1.00 48.88 78 VAL A C 1
ATOM 619 O O . VAL A 1 78 ? 30.312 21.183 -16.879 1.00 48.88 78 VAL A O 1
ATOM 622 N N . VAL A 1 79 ? 28.679 20.091 -15.855 1.00 48.69 79 VAL A N 1
ATOM 623 C CA . VAL A 1 79 ? 27.592 20.964 -16.307 1.00 48.69 79 VAL A CA 1
ATOM 624 C C . VAL A 1 79 ? 27.661 22.371 -15.700 1.00 48.69 79 VAL A C 1
ATOM 626 O O . VAL A 1 79 ? 27.144 23.296 -16.308 1.00 48.69 79 VAL A O 1
ATOM 629 N N . LEU A 1 80 ? 28.386 22.615 -14.604 1.00 47.03 80 LEU A N 1
ATOM 630 C CA . LEU A 1 80 ? 28.579 23.983 -14.092 1.00 47.03 80 LEU A CA 1
ATOM 631 C C . LEU A 1 80 ? 29.451 24.879 -14.997 1.00 47.03 80 LEU A C 1
ATOM 633 O O . LEU A 1 80 ? 29.377 26.098 -14.879 1.00 47.03 80 LEU A O 1
ATOM 637 N N . THR A 1 81 ? 30.228 24.318 -15.931 1.00 48.19 81 THR A N 1
ATOM 638 C CA . THR A 1 81 ? 31.158 25.093 -16.776 1.00 48.19 81 THR A CA 1
ATOM 639 C C . THR A 1 81 ? 30.773 25.176 -18.256 1.00 48.19 81 THR A C 1
ATOM 641 O O . THR A 1 81 ? 31.349 25.988 -18.975 1.00 48.19 81 THR A O 1
ATOM 644 N N . GLN A 1 82 ? 29.775 24.419 -18.731 1.00 47.94 82 GLN A N 1
ATOM 645 C CA . GLN A 1 82 ? 29.464 24.312 -20.169 1.00 47.94 82 GLN A CA 1
ATOM 646 C C . GLN A 1 82 ? 28.068 24.839 -20.582 1.00 47.94 82 GLN A C 1
ATOM 648 O O . GLN A 1 82 ? 27.655 24.638 -21.724 1.00 47.94 82 GLN A O 1
ATOM 653 N N . TRP A 1 83 ? 27.327 25.527 -19.701 1.00 40.47 83 TRP A N 1
ATOM 654 C CA . TRP A 1 83 ? 25.969 26.033 -20.002 1.00 40.47 83 TRP A CA 1
ATOM 655 C C . TRP A 1 83 ? 25.909 27.304 -20.866 1.00 40.47 83 TRP A C 1
ATOM 657 O O . TRP A 1 83 ? 24.826 27.660 -21.321 1.00 40.47 83 TRP A O 1
ATOM 667 N N . LEU A 1 84 ? 27.030 27.981 -21.147 1.00 42.69 84 LEU A N 1
ATOM 668 C CA . LEU A 1 84 ? 27.002 29.234 -21.923 1.00 42.69 84 LEU A CA 1
ATOM 669 C C . LEU A 1 84 ? 27.133 29.049 -23.450 1.00 42.69 84 LEU A C 1
ATOM 671 O O . LEU A 1 84 ? 26.906 29.996 -24.193 1.00 42.69 84 LEU A O 1
ATOM 675 N N . VAL A 1 85 ? 27.499 27.856 -23.938 1.00 52.31 85 VAL A N 1
ATOM 676 C CA . VAL A 1 85 ? 27.864 27.646 -25.361 1.00 52.31 85 VAL A CA 1
ATOM 677 C C . VAL A 1 85 ? 26.854 26.775 -26.128 1.00 52.31 85 VAL A C 1
ATOM 679 O O . VAL A 1 85 ? 26.851 26.759 -27.354 1.00 52.31 85 VAL A O 1
ATOM 682 N N . PHE A 1 86 ? 25.929 26.095 -25.446 1.00 39.19 86 PHE A N 1
ATOM 683 C CA . PHE A 1 86 ? 25.032 25.110 -26.069 1.00 39.19 86 PHE A CA 1
ATOM 684 C C . PHE A 1 86 ? 23.620 25.645 -26.377 1.00 39.19 86 PHE A C 1
ATOM 686 O O . PHE A 1 86 ? 22.643 24.906 -26.308 1.00 39.19 86 PHE A O 1
ATOM 693 N N . LEU A 1 87 ? 23.490 26.934 -26.709 1.00 42.91 87 LEU A N 1
ATOM 694 C CA . LEU A 1 87 ? 22.206 27.552 -27.088 1.00 42.91 87 LEU A CA 1
ATOM 695 C C . LEU A 1 87 ? 22.048 27.774 -28.604 1.00 42.91 87 LEU A C 1
ATOM 697 O O . LEU A 1 87 ? 21.138 28.485 -29.020 1.00 42.91 87 LEU A O 1
ATOM 701 N N . LEU A 1 88 ? 22.893 27.160 -29.448 1.00 44.44 88 LEU A N 1
ATOM 702 C CA . LEU A 1 88 ? 22.830 27.388 -30.901 1.00 44.44 88 LEU A CA 1
ATOM 703 C C . LEU A 1 88 ? 23.000 26.175 -31.827 1.00 44.44 88 LEU A C 1
ATOM 705 O O . LEU A 1 88 ? 23.116 26.359 -33.034 1.00 44.44 88 LEU A O 1
ATOM 709 N N . GLN A 1 89 ? 22.930 24.935 -31.338 1.00 51.56 89 GLN A N 1
ATOM 710 C CA . GLN A 1 89 ? 22.950 23.772 -32.234 1.00 51.56 89 GLN A CA 1
ATOM 711 C C . GLN A 1 89 ? 22.138 22.606 -31.677 1.00 51.56 89 GLN A C 1
ATOM 713 O O . GLN A 1 89 ? 22.595 21.872 -30.809 1.00 51.56 89 GLN A O 1
ATOM 718 N N . THR A 1 90 ? 20.914 22.451 -32.189 1.00 43.28 90 THR A N 1
ATOM 719 C CA . THR A 1 90 ? 20.375 21.223 -32.818 1.00 43.28 90 THR A CA 1
ATOM 720 C C . THR A 1 90 ? 18.849 21.319 -32.925 1.00 43.28 90 THR A C 1
ATOM 722 O O . THR A 1 90 ? 18.088 20.669 -32.216 1.00 43.28 90 THR A O 1
ATOM 725 N N . CYS A 1 91 ? 18.387 22.126 -33.885 1.00 43.81 91 CYS A N 1
ATOM 726 C CA . CYS A 1 91 ? 17.148 21.805 -34.586 1.00 43.81 91 CYS A CA 1
ATOM 727 C C . CYS A 1 91 ? 17.424 20.547 -35.424 1.00 43.81 91 CYS A C 1
ATOM 729 O O . CYS A 1 91 ? 18.301 20.566 -36.283 1.00 43.81 91 CYS A O 1
ATOM 731 N N . GLY A 1 92 ? 16.728 19.449 -35.139 1.00 39.16 92 GLY A N 1
ATOM 732 C CA . GLY A 1 92 ? 16.928 18.173 -35.830 1.00 39.16 92 GLY A CA 1
ATOM 733 C C . GLY A 1 92 ? 16.118 17.038 -35.211 1.00 39.16 92 GLY A C 1
ATOM 734 O O . GLY A 1 92 ? 16.660 15.980 -34.917 1.00 39.16 92 GLY A O 1
ATOM 735 N N . ALA A 1 93 ? 14.832 17.276 -34.944 1.00 41.75 93 ALA A N 1
ATOM 736 C CA . ALA A 1 93 ? 13.930 16.265 -34.409 1.00 41.75 93 ALA A CA 1
ATOM 737 C C . ALA A 1 93 ? 13.412 15.365 -35.542 1.00 41.75 93 ALA A C 1
ATOM 739 O O . ALA A 1 93 ? 12.650 15.818 -36.394 1.00 41.75 93 ALA A O 1
ATOM 740 N N . SER A 1 94 ? 13.785 14.083 -35.527 1.00 46.69 94 SER A N 1
ATOM 741 C CA . SER A 1 94 ? 13.023 13.033 -36.207 1.00 46.69 94 SER A CA 1
ATOM 742 C C . SER A 1 94 ? 12.513 12.027 -35.168 1.00 46.69 94 SER A C 1
ATOM 744 O O . SER A 1 94 ? 13.286 11.324 -34.528 1.00 46.69 94 SER A O 1
ATOM 746 N N . SER A 1 95 ? 11.183 12.033 -35.017 1.00 46.91 95 SER A N 1
ATOM 747 C CA . SER A 1 95 ? 10.303 11.021 -34.407 1.00 46.91 95 SER A CA 1
ATOM 748 C C . SER A 1 95 ? 10.384 10.764 -32.889 1.00 46.91 95 SER A C 1
ATOM 750 O O . SER A 1 95 ? 11.258 10.032 -32.431 1.00 46.91 95 SER A O 1
ATOM 752 N N . PRO A 1 96 ? 9.394 11.227 -32.093 1.00 50.00 96 PRO A N 1
ATOM 753 C CA . PRO A 1 96 ? 9.201 10.758 -30.727 1.00 50.00 96 PRO A CA 1
ATOM 754 C C . PRO A 1 96 ? 8.122 9.663 -30.664 1.00 50.00 96 PRO A C 1
ATOM 756 O O . PRO A 1 96 ? 6.932 9.922 -30.838 1.00 50.00 96 PRO A O 1
ATOM 759 N N . SER A 1 97 ? 8.523 8.433 -30.345 1.00 43.88 97 SER A N 1
ATOM 760 C CA . SER A 1 97 ? 7.603 7.401 -29.852 1.00 43.88 97 SER A CA 1
ATOM 761 C C . SER A 1 97 ? 7.272 7.713 -28.387 1.00 43.88 97 SER A C 1
ATOM 763 O O . SER A 1 97 ? 8.099 7.543 -27.491 1.00 43.88 97 SER A O 1
ATOM 765 N N . ILE A 1 98 ? 6.064 8.219 -28.154 1.00 48.88 98 ILE A N 1
ATOM 766 C CA . ILE A 1 98 ? 5.599 8.937 -26.955 1.00 48.88 98 ILE A CA 1
ATOM 767 C C . ILE A 1 98 ? 5.385 8.091 -25.678 1.00 48.88 98 ILE A C 1
ATOM 769 O O . ILE A 1 98 ? 4.543 8.429 -24.854 1.00 48.88 98 ILE A O 1
ATOM 773 N N . THR A 1 99 ? 6.097 6.982 -25.451 1.00 47.34 99 THR A N 1
ATOM 774 C CA . THR A 1 99 ? 5.696 6.071 -24.346 1.00 47.34 99 THR A CA 1
ATOM 775 C C . THR A 1 99 ? 6.812 5.547 -23.444 1.00 47.34 99 THR A C 1
ATOM 777 O O . THR A 1 99 ? 6.504 4.889 -22.460 1.00 47.34 99 THR A O 1
ATOM 780 N N . PHE A 1 100 ? 8.095 5.847 -23.674 1.00 44.53 100 PHE A N 1
ATOM 781 C CA . PHE A 1 100 ? 9.150 5.090 -22.967 1.00 44.53 100 PHE A CA 1
ATOM 782 C C . PHE A 1 100 ? 10.309 5.873 -22.339 1.00 44.53 100 PHE A C 1
ATOM 784 O O . PHE A 1 100 ? 11.220 5.251 -21.799 1.00 44.53 100 PHE A O 1
ATOM 791 N N . TYR A 1 101 ? 10.273 7.209 -22.331 1.00 47.62 101 TYR A N 1
ATOM 792 C CA . TYR A 1 101 ? 11.406 8.019 -21.848 1.00 47.62 101 TYR A CA 1
ATOM 793 C C . TYR A 1 101 ? 11.374 8.416 -20.361 1.00 47.62 101 TYR A C 1
ATOM 795 O O . TYR A 1 101 ? 12.344 8.987 -19.873 1.00 47.62 101 TYR A O 1
ATOM 803 N N . PHE A 1 102 ? 10.303 8.115 -19.621 1.00 50.59 102 PHE A N 1
ATOM 804 C CA . PHE A 1 102 ? 10.089 8.673 -18.275 1.00 50.59 102 PHE A CA 1
ATOM 805 C C . PHE A 1 102 ? 10.171 7.738 -17.042 1.00 50.59 102 PHE A C 1
ATOM 807 O O . PHE A 1 102 ? 10.240 8.269 -15.935 1.00 50.59 102 PHE A O 1
ATOM 814 N N . PRO A 1 103 ? 10.179 6.390 -17.102 1.00 55.50 103 PRO A N 1
ATOM 815 C CA . PRO A 1 103 ? 9.719 5.634 -15.932 1.00 55.50 103 PRO A CA 1
ATOM 816 C C . PRO A 1 103 ? 10.789 5.240 -14.900 1.00 55.50 103 PRO A C 1
ATOM 818 O O . PRO A 1 103 ? 10.437 4.557 -13.951 1.00 55.50 103 PRO A O 1
ATOM 821 N N . ARG A 1 104 ? 12.076 5.614 -15.011 1.00 49.53 104 ARG A N 1
ATOM 822 C CA . ARG A 1 104 ? 13.083 5.212 -13.990 1.00 49.53 104 ARG A CA 1
ATOM 823 C C . ARG A 1 104 ? 13.702 6.368 -13.209 1.00 49.53 104 ARG A C 1
ATOM 825 O O . ARG A 1 104 ? 13.774 6.290 -11.987 1.00 49.53 104 ARG A O 1
ATOM 832 N N . SER A 1 105 ? 14.106 7.446 -13.881 1.00 57.97 105 SER A N 1
ATOM 833 C CA . SER A 1 105 ? 14.667 8.638 -13.226 1.00 57.97 105 SER A CA 1
ATOM 834 C C . SER A 1 105 ? 13.604 9.532 -12.590 1.00 57.97 105 SER A C 1
ATOM 836 O O . SER A 1 105 ? 13.906 10.193 -11.607 1.00 57.97 105 SER A O 1
ATOM 838 N N . ALA A 1 106 ? 12.369 9.531 -13.103 1.00 69.81 106 ALA A N 1
ATOM 839 C CA . ALA A 1 106 ? 11.256 10.261 -12.495 1.00 69.81 106 ALA A CA 1
ATOM 840 C C . ALA A 1 106 ? 10.672 9.527 -11.279 1.00 69.81 106 ALA A C 1
ATOM 842 O O . ALA A 1 106 ? 10.165 10.155 -10.357 1.00 69.81 106 ALA A O 1
ATOM 843 N N . VAL A 1 107 ? 10.779 8.196 -11.240 1.00 77.56 107 VAL A N 1
ATOM 844 C CA . VAL A 1 107 ? 10.198 7.394 -10.155 1.00 77.56 107 VAL A CA 1
ATOM 845 C C . VAL A 1 107 ? 10.892 7.659 -8.826 1.00 77.56 107 VAL A C 1
ATOM 847 O O . VAL A 1 107 ? 10.209 7.819 -7.824 1.00 77.56 107 VAL A O 1
ATOM 850 N N . ILE A 1 108 ? 12.222 7.776 -8.804 1.00 81.31 108 ILE A N 1
ATOM 851 C CA . ILE A 1 108 ? 12.970 8.032 -7.563 1.00 81.31 108 ILE A CA 1
ATOM 852 C C . ILE A 1 108 ? 12.525 9.342 -6.874 1.00 81.31 108 ILE A C 1
ATOM 854 O O . ILE A 1 108 ? 12.114 9.270 -5.717 1.00 81.31 108 ILE A O 1
ATOM 858 N N . PRO A 1 109 ? 12.528 10.523 -7.529 1.00 87.88 109 PRO A N 1
ATOM 859 C CA . PRO A 1 109 ? 12.073 11.757 -6.893 1.00 87.88 109 PRO A CA 1
ATOM 860 C C . PRO A 1 109 ? 10.575 11.745 -6.566 1.00 87.88 109 PRO A C 1
ATOM 862 O O . PRO A 1 109 ? 10.191 12.297 -5.540 1.00 87.88 109 PRO A O 1
ATOM 865 N N . ILE A 1 110 ? 9.730 11.083 -7.368 1.00 87.94 110 ILE A N 1
ATOM 866 C CA . ILE A 1 110 ? 8.291 10.957 -7.073 1.00 87.94 110 ILE A CA 1
ATOM 867 C C . ILE A 1 110 ? 8.055 10.092 -5.829 1.00 87.94 110 ILE A C 1
ATOM 869 O O . ILE A 1 110 ? 7.236 10.453 -4.990 1.00 87.94 110 ILE A O 1
ATOM 873 N N . LEU A 1 111 ? 8.784 8.985 -5.669 1.00 91.50 111 LEU A N 1
ATOM 874 C CA . LEU A 1 111 ? 8.697 8.143 -4.476 1.00 91.50 111 LEU A CA 1
ATOM 875 C C . LEU A 1 111 ? 9.217 8.866 -3.233 1.00 91.50 111 LEU A C 1
ATOM 877 O O . LEU A 1 111 ? 8.619 8.728 -2.172 1.00 91.50 111 LEU A O 1
ATOM 881 N N . ILE A 1 112 ? 10.285 9.661 -3.355 1.00 93.56 112 ILE A N 1
ATOM 882 C CA . ILE A 1 112 ? 10.788 10.481 -2.244 1.00 93.56 112 ILE A CA 1
ATOM 883 C C . ILE A 1 112 ? 9.746 11.533 -1.853 1.00 93.56 112 ILE A C 1
ATOM 885 O O . ILE A 1 112 ? 9.390 11.630 -0.682 1.00 93.56 112 ILE A O 1
ATOM 889 N N . ALA A 1 113 ? 9.214 12.285 -2.819 1.00 92.81 113 ALA A N 1
ATOM 890 C CA . ALA A 1 113 ? 8.197 13.300 -2.559 1.00 92.81 113 ALA A CA 1
ATOM 891 C C . ALA A 1 113 ? 6.915 12.692 -1.962 1.00 92.81 113 ALA A C 1
ATOM 893 O O . ALA A 1 113 ? 6.380 13.213 -0.984 1.00 92.81 113 ALA A O 1
ATOM 894 N N . GLY A 1 114 ? 6.456 11.560 -2.506 1.00 94.62 114 GLY A N 1
ATOM 895 C CA . GLY A 1 114 ? 5.326 10.802 -1.973 1.00 94.62 114 GLY A CA 1
ATOM 896 C C . GLY A 1 114 ? 5.588 10.289 -0.558 1.00 94.62 114 GLY A C 1
ATOM 897 O O . GLY A 1 114 ? 4.740 10.458 0.311 1.00 94.62 114 GLY A O 1
ATOM 898 N N . GLY A 1 115 ? 6.781 9.748 -0.298 1.00 96.81 115 GLY A N 1
ATOM 899 C CA . GLY A 1 115 ? 7.192 9.266 1.020 1.00 96.81 115 GLY A CA 1
ATOM 900 C C . GLY A 1 115 ? 7.227 10.368 2.077 1.00 96.81 115 GLY A C 1
ATOM 901 O O . GLY A 1 115 ? 6.741 10.152 3.183 1.00 96.81 115 GLY A O 1
ATOM 902 N N . ILE A 1 116 ? 7.722 11.562 1.733 1.00 97.69 116 ILE A N 1
ATOM 903 C CA . ILE A 1 116 ? 7.709 12.721 2.640 1.00 97.69 116 ILE A CA 1
ATOM 904 C C . ILE A 1 116 ? 6.268 13.123 2.980 1.00 97.69 116 ILE A C 1
ATOM 906 O O . ILE A 1 116 ? 5.945 13.310 4.150 1.00 97.69 116 ILE A O 1
ATOM 910 N N . ASN A 1 117 ? 5.384 13.214 1.982 1.00 97.25 117 ASN A N 1
ATOM 911 C CA . ASN A 1 117 ? 3.979 13.555 2.214 1.00 97.25 117 ASN A CA 1
ATOM 912 C C . ASN A 1 117 ? 3.283 12.505 3.102 1.00 97.25 117 ASN A C 1
ATOM 914 O O . ASN A 1 117 ? 2.680 12.845 4.118 1.00 97.25 117 ASN A O 1
ATOM 918 N N . SER A 1 118 ? 3.436 11.217 2.780 1.00 95.31 118 SER A N 1
ATOM 919 C CA . SER A 1 118 ? 2.871 10.130 3.585 1.00 95.31 118 SER A CA 1
ATOM 920 C C . SER A 1 118 ? 3.413 10.104 5.016 1.00 95.31 118 SER A C 1
ATOM 922 O O . SER A 1 118 ? 2.656 9.789 5.927 1.00 95.31 118 SER A O 1
ATOM 924 N N . TYR A 1 119 ? 4.684 10.458 5.234 1.00 97.06 119 TYR A N 1
ATOM 925 C CA . TYR A 1 119 ? 5.261 10.560 6.577 1.00 97.06 119 TYR A CA 1
ATOM 926 C C . TYR A 1 119 ? 4.640 11.700 7.393 1.00 97.06 119 TYR A C 1
ATOM 928 O O . TYR A 1 119 ? 4.336 11.520 8.570 1.00 97.06 119 TYR A O 1
ATOM 936 N N . ASN A 1 120 ? 4.394 12.855 6.773 1.00 96.81 120 ASN A N 1
ATOM 937 C CA . ASN A 1 120 ? 3.735 13.973 7.450 1.00 96.81 120 ASN A CA 1
ATOM 938 C C . ASN A 1 120 ? 2.296 13.612 7.845 1.00 96.81 120 ASN A C 1
ATOM 940 O O . ASN A 1 120 ? 1.936 13.741 9.012 1.00 96.81 120 ASN A O 1
ATOM 944 N N . LEU A 1 121 ? 1.519 13.053 6.909 1.00 96.38 121 LEU A N 1
ATOM 945 C CA . LEU A 1 121 ? 0.156 12.572 7.170 1.00 96.38 121 LEU A CA 1
ATOM 946 C C . LEU A 1 121 ? 0.117 11.475 8.244 1.00 96.38 121 LEU A C 1
ATOM 948 O O . LEU A 1 121 ? -0.827 11.404 9.026 1.00 96.38 121 LEU A O 1
ATOM 952 N N . TRP A 1 122 ? 1.134 10.613 8.292 1.00 95.25 122 TRP A N 1
ATOM 953 C CA . TRP A 1 122 ? 1.269 9.588 9.325 1.00 95.25 122 TRP A CA 1
ATOM 954 C C . TRP A 1 122 ? 1.441 10.197 10.721 1.00 95.25 122 TRP A C 1
ATOM 956 O O . TRP A 1 122 ? 0.787 9.749 11.661 1.00 95.25 122 TRP A O 1
ATOM 966 N N . ASN A 1 123 ? 2.277 11.230 10.863 1.00 96.44 123 ASN A N 1
ATOM 967 C CA . ASN A 1 123 ? 2.461 11.914 12.145 1.00 96.44 123 ASN A CA 1
ATOM 968 C C . ASN A 1 123 ? 1.177 12.628 12.586 1.00 96.44 123 ASN A C 1
ATOM 970 O O . ASN A 1 123 ? 0.745 12.438 13.719 1.00 96.44 123 ASN A O 1
ATOM 974 N N . GLU A 1 124 ? 0.514 13.349 11.675 1.00 95.44 124 GLU A N 1
ATOM 975 C CA . GLU A 1 124 ? -0.783 13.993 11.940 1.00 95.44 124 GLU A CA 1
ATOM 976 C C . GLU A 1 124 ? -1.857 12.971 12.349 1.00 95.44 124 GLU A C 1
ATOM 978 O O . GLU A 1 124 ? -2.652 13.218 13.256 1.00 95.44 124 GLU A O 1
ATOM 983 N N . HIS A 1 125 ? -1.873 11.791 11.720 1.00 94.81 125 HIS A N 1
ATOM 984 C CA . HIS A 1 125 ? -2.793 10.712 12.073 1.00 94.81 125 HIS A CA 1
ATOM 985 C C . HIS A 1 125 ? -2.568 10.204 13.501 1.00 94.81 125 HIS A C 1
ATOM 987 O O . HIS A 1 125 ? -3.538 9.997 14.231 1.00 94.81 125 HIS A O 1
ATOM 993 N N . TRP A 1 126 ? -1.311 10.025 13.918 1.00 92.00 126 TRP A N 1
ATOM 994 C CA . TRP A 1 126 ? -0.991 9.610 15.285 1.00 92.00 126 TRP A CA 1
ATOM 995 C C . TRP A 1 126 ? -1.269 10.694 16.315 1.00 92.00 126 TRP A C 1
ATOM 997 O O . TRP A 1 126 ? -1.761 10.380 17.397 1.00 92.00 126 TRP A O 1
ATOM 1007 N N . GLU A 1 127 ? -1.025 11.958 15.975 1.00 93.62 127 GLU A N 1
ATOM 1008 C CA . GLU A 1 127 ? -1.435 13.084 16.808 1.00 93.62 127 GLU A CA 1
ATOM 1009 C C . GLU A 1 127 ? -2.956 13.085 16.981 1.00 93.62 127 GLU A C 1
ATOM 1011 O O . GLU A 1 127 ? -3.432 13.092 18.112 1.00 93.62 127 GLU A O 1
ATOM 1016 N N . HIS A 1 128 ? -3.743 12.968 15.908 1.00 91.06 128 HIS A N 1
ATOM 1017 C CA . HIS A 1 128 ? -5.202 12.863 16.009 1.00 91.06 128 HIS A CA 1
ATOM 1018 C C . HIS A 1 128 ? -5.636 11.642 16.836 1.00 91.06 128 HIS A C 1
ATOM 1020 O O . HIS A 1 128 ? -6.549 11.743 17.655 1.00 91.06 128 HIS A O 1
ATOM 1026 N N . TRP A 1 129 ? -4.973 10.496 16.658 1.00 88.12 129 TRP A N 1
ATOM 1027 C CA . TRP A 1 129 ? -5.262 9.279 17.415 1.00 88.12 129 TRP A CA 1
ATOM 1028 C C . TRP A 1 129 ? -5.028 9.459 18.920 1.00 88.12 129 TRP A C 1
ATOM 1030 O O . TRP A 1 129 ? -5.859 9.032 19.716 1.00 88.12 129 TRP A O 1
ATOM 1040 N N . ALA A 1 130 ? -3.955 10.149 19.315 1.00 89.69 130 ALA A N 1
ATOM 1041 C CA . ALA A 1 130 ? -3.614 10.390 20.717 1.00 89.69 130 ALA A CA 1
ATOM 1042 C C . ALA A 1 130 ? -4.623 11.282 21.463 1.00 89.69 130 ALA A C 1
ATOM 1044 O O . ALA A 1 130 ? -4.720 11.192 22.685 1.00 89.69 130 ALA A O 1
ATOM 1045 N N . HIS A 1 131 ? -5.372 12.130 20.749 1.00 88.44 131 HIS A N 1
ATOM 1046 C CA . HIS A 1 131 ? -6.372 13.028 21.342 1.00 88.44 131 HIS A CA 1
ATOM 1047 C C . HIS A 1 131 ? -7.799 12.460 21.321 1.00 88.44 131 HIS A C 1
ATOM 1049 O O . HIS A 1 131 ? -8.713 13.095 21.850 1.00 88.44 131 HIS A O 1
ATOM 1055 N N . MET A 1 132 ? -8.027 11.296 20.703 1.00 81.00 132 MET A N 1
ATOM 1056 C CA . MET A 1 132 ? -9.346 10.664 20.729 1.00 81.00 132 MET A CA 1
ATOM 1057 C C . MET A 1 132 ? -9.648 10.060 22.108 1.00 81.00 132 MET A C 1
ATOM 1059 O O . MET A 1 132 ? -8.728 9.644 22.814 1.00 81.00 132 MET A O 1
ATOM 1063 N N . PRO A 1 133 ? -10.934 9.991 22.506 1.00 87.44 133 PRO A N 1
ATOM 1064 C CA . PRO A 1 133 ? -11.316 9.329 23.746 1.00 87.44 133 PRO A CA 1
ATOM 1065 C C . PRO A 1 133 ? -10.877 7.856 23.732 1.00 87.44 133 PRO A C 1
ATOM 1067 O O . PRO A 1 133 ? -10.780 7.251 22.654 1.00 87.44 133 PRO A O 1
ATOM 1070 N N . PRO A 1 134 ? -10.627 7.263 24.913 1.00 86.94 134 PRO A N 1
ATOM 1071 C CA . PRO A 1 134 ? -10.230 5.866 25.019 1.00 86.94 134 PRO A CA 1
ATOM 1072 C C . PRO A 1 134 ? -11.243 4.947 24.324 1.00 86.94 134 PRO A C 1
ATOM 1074 O O . PRO A 1 134 ? -12.446 5.212 24.296 1.00 86.94 134 PRO A O 1
ATOM 1077 N N . LEU A 1 135 ? -10.751 3.841 23.758 1.00 84.50 135 LEU A N 1
ATOM 1078 C CA . LEU A 1 135 ? -11.550 2.956 22.901 1.00 84.50 135 LEU A CA 1
ATOM 1079 C C . LEU A 1 135 ? -12.814 2.404 23.573 1.00 84.50 135 LEU A C 1
ATOM 1081 O O . LEU A 1 135 ? -13.810 2.189 22.886 1.00 84.50 135 LEU A O 1
ATOM 1085 N N . GLU A 1 136 ? -12.777 2.195 24.889 1.00 81.88 136 GLU A N 1
ATOM 1086 C CA . GLU A 1 136 ? -13.900 1.672 25.678 1.00 81.88 136 GLU A CA 1
ATOM 1087 C C . GLU A 1 136 ? -15.065 2.668 25.781 1.00 81.88 136 GLU A C 1
ATOM 1089 O O . GLU A 1 136 ? -16.229 2.272 25.853 1.00 81.88 136 GLU A O 1
ATOM 1094 N N . GLU A 1 137 ? -14.758 3.967 25.752 1.00 83.00 137 GLU A N 1
ATOM 1095 C CA . GLU A 1 137 ? -15.740 5.049 25.834 1.00 83.00 137 GLU A CA 1
ATOM 1096 C C . GLU A 1 137 ? -16.363 5.360 24.465 1.00 83.00 137 GLU A C 1
ATOM 1098 O O . GLU A 1 137 ? -17.465 5.909 24.373 1.00 83.00 137 GLU A O 1
ATOM 1103 N N . ARG A 1 138 ? -15.694 4.972 23.372 1.00 83.56 138 ARG A N 1
ATOM 1104 C CA . ARG A 1 138 ? -16.183 5.230 22.019 1.00 83.56 138 ARG A CA 1
ATOM 1105 C C . ARG A 1 138 ? -17.476 4.455 21.751 1.00 83.56 138 ARG A C 1
ATOM 1107 O O . ARG A 1 138 ? -17.605 3.266 22.042 1.00 83.56 138 ARG A O 1
ATOM 1114 N N . THR A 1 139 ? -18.459 5.130 21.158 1.00 81.50 139 THR A N 1
ATOM 1115 C CA . THR A 1 139 ? -19.757 4.526 20.847 1.00 81.50 139 THR A CA 1
ATOM 1116 C C . THR A 1 139 ? -19.628 3.468 19.747 1.00 81.50 139 THR A C 1
ATOM 1118 O O . THR A 1 139 ? -19.460 3.777 18.570 1.00 81.50 139 THR A O 1
ATOM 1121 N N . GLU A 1 140 ? -19.710 2.196 20.137 1.00 82.38 140 GLU A N 1
AT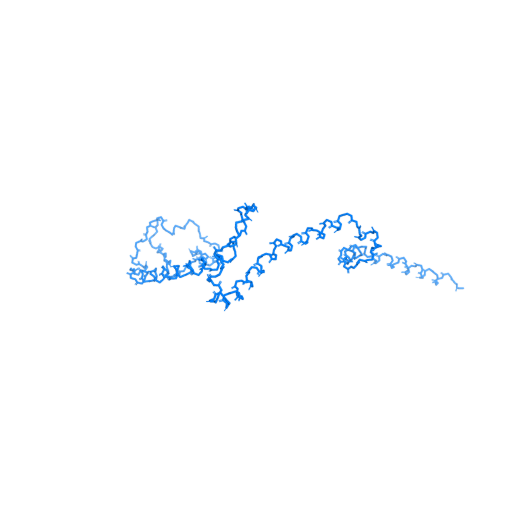OM 1122 C CA . GLU A 1 140 ? -19.895 1.072 19.213 1.00 82.38 140 GLU A CA 1
ATOM 1123 C C . GLU A 1 140 ? -21.368 0.992 18.798 1.00 82.38 140 GLU A C 1
ATOM 1125 O O . GLU A 1 140 ? -22.265 0.959 19.647 1.00 82.38 140 GLU A O 1
ATOM 1130 N N . TYR A 1 141 ? -21.615 1.013 17.489 1.00 84.62 141 TYR A N 1
ATOM 1131 C CA . TYR A 1 141 ? -22.962 0.893 16.929 1.00 84.62 141 TYR A CA 1
ATOM 1132 C C . TYR A 1 141 ? -23.322 -0.579 16.685 1.00 84.62 141 TYR A C 1
ATOM 1134 O O . TYR A 1 141 ? -22.421 -1.362 16.398 1.00 84.62 141 TYR A O 1
ATOM 1142 N N . PRO A 1 142 ? -24.615 -0.959 16.664 1.00 84.88 142 PRO A N 1
ATOM 1143 C CA . PRO A 1 142 ? -25.025 -2.355 16.463 1.00 84.88 142 PRO A CA 1
ATOM 1144 C C . PRO A 1 142 ? -24.481 -2.974 15.163 1.00 84.88 142 PRO A C 1
ATOM 1146 O O . PRO A 1 142 ? -24.157 -4.147 15.087 1.00 84.88 142 PRO A O 1
ATOM 1149 N N . TYR A 1 143 ? -24.312 -2.188 14.104 1.00 85.62 143 TYR A N 1
ATOM 1150 C CA . TYR A 1 143 ? -23.759 -2.714 12.853 1.00 85.62 143 TYR A CA 1
ATOM 1151 C C . TYR A 1 143 ? -22.229 -2.897 12.862 1.00 85.62 143 TYR A C 1
ATOM 1153 O O . TYR A 1 143 ? -21.669 -3.430 11.902 1.00 85.62 143 TYR A O 1
ATOM 1161 N N . GLN A 1 144 ? -21.527 -2.428 13.895 1.00 89.62 144 GLN A N 1
ATOM 1162 C CA . GLN A 1 144 ? -20.085 -2.604 14.042 1.00 89.62 144 GLN A CA 1
ATOM 1163 C C . GLN A 1 144 ? -19.784 -3.933 14.732 1.00 89.62 144 GLN A C 1
ATOM 1165 O O . GLN A 1 144 ? -20.551 -4.406 15.557 1.00 89.62 144 GLN A O 1
ATOM 1170 N N . ASN A 1 145 ? -18.665 -4.555 14.350 1.00 89.19 145 ASN A N 1
ATOM 1171 C CA . ASN A 1 145 ? -18.194 -5.821 14.917 1.00 89.19 145 ASN A CA 1
ATOM 1172 C C . ASN A 1 145 ? -19.247 -6.945 15.019 1.00 89.19 145 ASN A C 1
ATOM 1174 O O . ASN A 1 145 ? -19.151 -7.804 15.889 1.00 89.19 145 ASN A O 1
ATOM 1178 N N . ILE A 1 146 ? -20.197 -7.018 14.081 1.00 87.38 146 ILE A N 1
ATOM 1179 C CA . ILE A 1 146 ? -21.161 -8.124 14.037 1.00 87.38 146 ILE A CA 1
ATOM 1180 C C . ILE A 1 146 ? -20.422 -9.464 13.894 1.00 87.38 146 ILE A C 1
ATOM 1182 O O . ILE A 1 146 ? -19.533 -9.619 13.045 1.00 87.38 146 ILE A O 1
ATOM 1186 N N . ARG A 1 147 ? -20.824 -10.452 14.698 1.00 87.00 147 ARG A N 1
ATOM 1187 C CA . ARG A 1 147 ? -20.358 -11.843 14.625 1.00 87.00 147 ARG A CA 1
ATOM 1188 C C . ARG A 1 147 ? -21.555 -12.793 14.590 1.00 87.00 147 ARG A C 1
ATOM 1190 O O . ARG A 1 147 ? -22.133 -13.124 15.613 1.00 87.00 147 ARG A O 1
ATOM 1197 N N . VAL A 1 148 ? -21.916 -13.263 13.393 1.00 87.81 148 VAL A N 1
ATOM 1198 C CA . VAL A 1 148 ? -22.944 -14.319 13.226 1.00 87.81 148 VAL A CA 1
ATOM 1199 C C . VAL A 1 148 ? -22.357 -15.709 13.497 1.00 87.81 148 VAL A C 1
ATOM 1201 O O . VAL A 1 148 ? -23.045 -16.619 13.951 1.00 87.81 148 VAL A O 1
ATOM 1204 N N . LYS A 1 149 ? -21.069 -15.882 13.188 1.00 89.56 149 LYS A N 1
ATOM 1205 C CA . LYS A 1 149 ? -20.280 -17.086 13.451 1.00 89.56 149 LYS A CA 1
ATOM 1206 C C . LYS A 1 149 ? -18.896 -16.668 13.919 1.00 89.56 149 LYS A C 1
ATOM 1208 O O . LYS A 1 149 ? -18.349 -15.691 13.407 1.00 89.56 149 LYS A O 1
ATOM 1213 N N . ASN A 1 150 ? -18.336 -17.446 14.834 1.00 91.00 150 ASN A N 1
ATOM 1214 C CA . ASN A 1 150 ? -16.975 -17.241 15.309 1.00 91.00 150 ASN A CA 1
ATOM 1215 C C . ASN A 1 150 ? -15.968 -17.578 14.202 1.00 91.00 150 ASN A C 1
ATOM 1217 O O . ASN A 1 150 ? -16.199 -18.476 13.384 1.00 91.0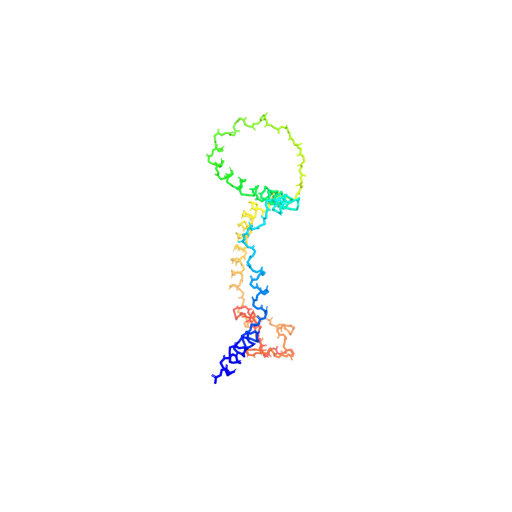0 150 ASN A O 1
ATOM 1221 N N . PHE A 1 151 ? -14.836 -16.878 14.189 1.00 93.56 151 PHE A N 1
ATOM 1222 C CA . PHE A 1 151 ? -13.712 -17.229 13.330 1.00 93.56 151 PHE A CA 1
ATOM 1223 C C . PHE A 1 151 ? -13.148 -18.611 13.712 1.00 93.56 151 PHE A C 1
ATOM 1225 O O . PHE A 1 151 ? -13.153 -18.979 14.887 1.00 93.56 151 PHE A O 1
ATOM 1232 N N . PRO A 1 152 ? -12.632 -19.397 12.751 1.00 94.75 152 PRO A N 1
ATOM 1233 C CA . PRO A 1 152 ? -12.115 -20.742 13.013 1.00 94.75 152 PRO A CA 1
ATOM 1234 C C . PRO A 1 152 ? -10.691 -20.755 13.608 1.00 94.75 152 PRO A C 1
ATOM 1236 O O . PRO A 1 152 ? -10.014 -21.780 13.554 1.00 94.75 152 PRO A O 1
ATOM 1239 N N . TRP A 1 153 ? -10.205 -19.633 14.145 1.00 92.62 153 TRP A N 1
ATOM 1240 C CA . TRP A 1 153 ? -8.877 -19.496 14.747 1.00 92.62 153 TRP A CA 1
ATOM 1241 C C . TRP A 1 153 ? -8.917 -18.599 15.986 1.00 92.62 153 TRP A C 1
ATOM 1243 O O . TRP A 1 153 ? -9.824 -17.783 16.154 1.00 92.62 153 TRP A O 1
ATOM 1253 N N . GLY A 1 154 ? -7.883 -18.717 16.824 1.00 90.44 154 GLY A N 1
ATOM 1254 C CA . GLY A 1 154 ? -7.710 -17.872 18.004 1.00 90.44 154 GLY A CA 1
ATOM 1255 C C . GLY A 1 154 ? -8.883 -17.983 18.979 1.00 90.44 154 GLY A C 1
ATOM 1256 O O . GLY A 1 154 ? -9.328 -19.080 19.302 1.00 90.44 154 GLY A O 1
ATOM 1257 N N . ASP A 1 155 ? -9.375 -16.833 19.435 1.00 85.38 155 ASP A N 1
ATOM 1258 C CA . ASP A 1 155 ? -10.542 -16.704 20.316 1.00 85.38 155 ASP A CA 1
ATOM 1259 C C . ASP A 1 155 ? -11.883 -16.662 19.559 1.00 85.38 155 ASP A C 1
ATOM 1261 O O . ASP A 1 155 ? -12.941 -16.548 20.177 1.00 85.38 155 ASP A O 1
ATOM 1265 N N . GLY A 1 156 ? -11.848 -16.755 18.226 1.00 89.50 156 GLY A N 1
ATOM 1266 C CA . GLY A 1 156 ? -13.025 -16.710 17.366 1.00 89.50 156 GLY A CA 1
ATOM 1267 C C . GLY A 1 156 ? -13.638 -15.320 17.175 1.00 89.50 156 GLY A C 1
ATOM 1268 O O . GLY A 1 156 ? -14.634 -15.205 16.464 1.00 89.50 156 GLY A O 1
ATOM 1269 N N . ASP A 1 157 ? -13.053 -14.272 17.754 1.00 88.94 157 ASP A N 1
ATOM 1270 C CA . ASP A 1 157 ? -13.630 -12.923 17.797 1.00 88.94 157 ASP A CA 1
ATOM 1271 C C . ASP A 1 157 ? -12.807 -11.902 16.994 1.00 88.94 157 ASP A C 1
ATOM 1273 O O . ASP A 1 157 ? -13.341 -11.034 16.290 1.00 88.94 157 ASP A O 1
ATOM 1277 N N . LYS A 1 158 ? -11.482 -12.056 17.031 1.00 91.25 158 LYS A N 1
ATOM 1278 C CA . LYS A 1 158 ? -10.527 -11.162 16.376 1.00 91.25 158 LYS A CA 1
ATOM 1279 C C . LYS A 1 158 ? -10.206 -11.599 14.947 1.00 91.25 158 LYS A C 1
ATOM 1281 O O . LYS A 1 158 ? -10.040 -12.782 14.640 1.00 91.25 158 LYS A O 1
ATOM 1286 N N . THR A 1 159 ? -10.080 -10.616 14.060 1.00 92.06 159 THR A N 1
ATOM 1287 C CA . THR A 1 159 ? -9.631 -10.842 12.680 1.00 92.06 159 THR A CA 1
ATOM 1288 C C . THR A 1 159 ? -8.119 -11.099 12.630 1.00 92.06 159 THR A C 1
ATOM 1290 O O . THR A 1 159 ? -7.400 -10.891 13.605 1.00 92.06 159 THR A O 1
ATOM 1293 N N . ILE A 1 160 ? -7.614 -11.534 11.471 1.00 93.38 160 ILE A N 1
ATOM 1294 C CA . ILE A 1 160 ? -6.171 -11.763 11.251 1.00 93.38 160 ILE A CA 1
ATOM 1295 C C . ILE A 1 160 ? -5.362 -10.462 11.394 1.00 93.38 160 ILE A C 1
ATOM 1297 O O . ILE A 1 160 ? -4.225 -10.486 11.852 1.00 93.38 160 ILE A O 1
ATOM 1301 N N . PHE A 1 161 ? -5.960 -9.328 11.027 1.00 94.69 161 PHE A N 1
ATOM 1302 C CA . PHE A 1 161 ? -5.354 -7.998 11.114 1.00 94.69 161 PHE A CA 1
ATOM 1303 C C . PHE A 1 161 ? -5.954 -7.189 12.271 1.00 94.69 161 PHE A C 1
ATOM 1305 O O . PHE A 1 161 ? -6.260 -6.009 12.114 1.00 94.69 161 PHE A O 1
ATOM 1312 N N . TRP A 1 162 ? -6.189 -7.839 13.413 1.00 92.38 162 TRP A N 1
ATOM 1313 C CA . TRP A 1 162 ? -6.681 -7.173 14.615 1.00 92.38 162 TRP A CA 1
ATOM 1314 C C . TRP A 1 162 ? -5.540 -6.492 15.371 1.00 92.38 162 TRP A C 1
ATOM 1316 O O . TRP A 1 162 ? -4.564 -7.148 15.736 1.00 92.38 162 TRP A O 1
ATOM 1326 N N . ASN A 1 163 ? -5.696 -5.204 15.674 1.00 93.75 163 ASN A N 1
ATOM 1327 C CA . ASN A 1 163 ? -4.785 -4.457 16.534 1.00 93.75 163 ASN A CA 1
ATOM 1328 C C . ASN A 1 163 ? -5.540 -3.943 17.772 1.00 93.75 163 ASN A C 1
ATOM 1330 O O . ASN A 1 163 ? -6.467 -3.150 17.642 1.00 93.75 163 ASN A O 1
ATOM 1334 N N . SER A 1 164 ? -5.132 -4.377 18.969 1.00 90.44 164 SER A N 1
ATOM 1335 C CA . SER A 1 164 ? -5.752 -3.992 20.248 1.00 90.44 164 SER A CA 1
ATOM 1336 C C . SER A 1 164 ? -5.720 -2.493 20.539 1.00 90.44 164 SER A C 1
ATOM 1338 O O . SER A 1 164 ? -6.563 -2.014 21.289 1.00 90.44 164 SER A O 1
ATOM 1340 N N . ASP A 1 165 ? -4.791 -1.758 19.931 1.00 88.31 165 ASP A N 1
ATOM 1341 C CA . ASP A 1 165 ? -4.614 -0.324 20.174 1.00 88.31 165 ASP A CA 1
ATOM 1342 C C . ASP A 1 165 ? -5.613 0.529 19.383 1.00 88.31 165 ASP A C 1
ATOM 1344 O O . ASP A 1 165 ? -5.786 1.710 19.675 1.00 88.31 165 ASP A O 1
ATOM 1348 N N . VAL A 1 166 ? -6.275 -0.056 18.374 1.00 88.88 166 VAL A N 1
ATOM 1349 C CA . VAL A 1 166 ? -7.233 0.639 17.487 1.00 88.88 166 VAL A CA 1
ATOM 1350 C C . VAL A 1 166 ? -8.575 -0.077 17.348 1.00 88.88 166 VAL A C 1
ATOM 1352 O O . VAL A 1 166 ? -9.587 0.536 16.987 1.00 88.88 166 VAL A O 1
ATOM 1355 N N . ASN A 1 167 ? -8.598 -1.378 17.625 1.00 91.12 167 ASN A N 1
ATOM 1356 C CA . ASN A 1 167 ? -9.768 -2.227 17.547 1.00 91.12 167 ASN A CA 1
ATOM 1357 C C . ASN A 1 167 ? -10.166 -2.681 18.950 1.00 91.12 167 ASN A C 1
ATOM 1359 O O . ASN A 1 167 ? -9.395 -3.305 19.676 1.00 91.12 167 ASN A O 1
ATOM 1363 N N . TYR A 1 168 ? -11.420 -2.406 19.282 1.00 89.06 168 TYR A N 1
ATOM 1364 C CA . TYR A 1 168 ? -12.077 -2.833 20.504 1.00 89.06 168 TYR A CA 1
ATOM 1365 C C . TYR A 1 168 ? -13.429 -3.433 20.127 1.00 89.06 168 TYR A C 1
ATOM 1367 O O . TYR A 1 168 ? -14.050 -2.979 19.163 1.00 89.06 168 TYR A O 1
ATOM 1375 N N . HIS A 1 169 ? -13.841 -4.476 20.843 1.00 88.19 169 HIS A N 1
ATOM 1376 C CA . HIS A 1 169 ? -15.145 -5.102 20.671 1.00 88.19 169 HIS A CA 1
ATOM 1377 C C . HIS A 1 169 ? -15.801 -5.273 22.036 1.00 88.19 169 HIS A C 1
ATOM 1379 O O . HIS A 1 169 ? -15.294 -6.008 22.888 1.00 88.19 169 HIS A O 1
ATOM 1385 N N . ASN A 1 170 ? -16.921 -4.587 22.240 1.00 83.81 170 ASN A N 1
ATOM 1386 C CA . ASN A 1 170 ? -17.746 -4.737 23.420 1.00 83.81 170 ASN A CA 1
ATOM 1387 C C . ASN A 1 170 ? -18.773 -5.853 23.190 1.00 83.81 170 ASN A C 1
ATOM 1389 O O . ASN A 1 170 ? -19.718 -5.698 22.420 1.00 83.81 170 ASN A O 1
ATOM 1393 N N . LYS A 1 171 ? -18.608 -6.971 23.900 1.00 79.00 171 LYS A N 1
ATOM 1394 C CA . LYS A 1 171 ? -19.508 -8.132 23.801 1.00 79.00 171 LYS A CA 1
ATOM 1395 C C . LYS A 1 171 ? -20.857 -7.917 24.486 1.00 79.00 171 LYS A C 1
ATOM 1397 O O . LYS A 1 171 ? -21.822 -8.593 24.139 1.00 79.00 171 LYS A O 1
ATOM 1402 N N . ASP A 1 172 ? -20.926 -6.984 25.432 1.00 74.12 172 ASP A N 1
ATOM 1403 C CA . ASP A 1 172 ? -22.141 -6.679 26.190 1.00 74.12 172 ASP A CA 1
ATOM 1404 C C . ASP A 1 172 ? -23.086 -5.774 25.390 1.00 74.12 172 ASP A C 1
ATOM 1406 O O . ASP A 1 172 ? -24.299 -5.781 25.603 1.00 74.12 172 ASP A O 1
ATOM 1410 N N . LYS A 1 173 ? -22.550 -5.040 24.406 1.00 64.69 173 LYS A N 1
ATOM 1411 C CA . LYS A 1 173 ? -23.328 -4.342 23.377 1.00 64.69 173 LYS A CA 1
ATOM 1412 C C . LYS A 1 173 ? -23.691 -5.311 22.255 1.00 64.69 173 LYS A C 1
ATOM 1414 O O . LYS A 1 173 ? -23.345 -5.109 21.094 1.00 64.69 173 LYS A O 1
ATOM 1419 N N . ALA A 1 174 ? -24.373 -6.389 22.620 1.00 57.59 174 ALA A N 1
ATOM 1420 C CA . ALA A 1 174 ? -24.950 -7.293 21.644 1.00 57.59 174 ALA A CA 1
ATOM 1421 C C . ALA A 1 174 ? -26.010 -6.543 20.818 1.00 57.59 174 ALA A C 1
ATOM 1423 O O . ALA A 1 174 ? -26.912 -5.911 21.370 1.00 57.59 174 ALA A O 1
ATOM 1424 N N . THR A 1 175 ? -25.859 -6.605 19.494 1.00 52.53 175 THR A N 1
ATOM 1425 C CA . THR A 1 175 ? -26.946 -6.443 18.512 1.00 52.53 175 THR A CA 1
ATOM 1426 C C . THR A 1 175 ? -28.185 -7.235 18.867 1.00 52.53 175 THR A C 1
ATOM 1428 O O . THR A 1 175 ? -28.010 -8.420 19.236 1.00 52.53 175 THR A O 1
#

Sequence (175 aa):
MFPQRNALRLSQRAAQQLRAAPVRSTVQRRLNSSDSKLPSWAADNAFNREREAVKHHAAATSGAYLDQLMSWFFKGVVVLTQWLVFLLQTCGASSPSITFYFPRSAVIPILIAGGINSYNLWNEHWEHWAHMPPLEERTEYPYQNIRVKNFPWGDGDKTIFWNSDVNYHNKDKAT

pLDDT: mean 70.13, std 17.9, range [39.16, 97.69]